Protein AF-A0A0U4CU16-F1 (afdb_monomer_lite)

Sequence (88 aa):
MNTSHFNHMPQSLNDNQRQDWLRRQRTAENTLAIQAMGGTEANEETLHHFQRYVTGEITLAQAIAQVREQMAQEHAAFRQYLNRSSLT

Structure (mmCIF, N/CA/C/O backbone):
data_AF-A0A0U4CU16-F1
#
_entry.id   AF-A0A0U4CU16-F1
#
loop_
_atom_site.group_PDB
_atom_site.id
_atom_site.type_symbol
_atom_site.label_atom_id
_atom_site.label_alt_id
_atom_site.label_comp_id
_atom_site.label_asym_id
_atom_site.label_entity_id
_atom_site.label_seq_id
_atom_site.pdbx_PDB_ins_code
_atom_site.Cartn_x
_atom_site.Cartn_y
_atom_site.Cartn_z
_atom_site.occupancy
_atom_site.B_iso_or_equiv
_atom_site.auth_seq_id
_atom_site.auth_comp_id
_atom_site.auth_asym_id
_atom_site.auth_atom_id
_atom_site.pdbx_PDB_model_num
ATOM 1 N N . MET A 1 1 ? -13.857 -15.760 -5.864 1.00 31.62 1 MET A N 1
ATOM 2 C CA . MET A 1 1 ? -13.652 -15.567 -4.412 1.00 31.62 1 MET A CA 1
ATOM 3 C C . MET A 1 1 ? -12.557 -14.528 -4.262 1.00 31.62 1 MET A C 1
ATOM 5 O O . MET A 1 1 ? -11.502 -14.735 -4.839 1.00 31.62 1 MET A O 1
ATOM 9 N N . ASN A 1 2 ? -12.833 -13.393 -3.615 1.00 42.53 2 ASN A N 1
ATOM 10 C CA . ASN A 1 2 ? -11.863 -12.306 -3.463 1.00 42.53 2 ASN A CA 1
ATOM 11 C C . ASN A 1 2 ? -10.869 -12.701 -2.360 1.00 42.53 2 ASN A C 1
ATOM 13 O O . ASN A 1 2 ? -11.169 -12.569 -1.175 1.00 42.53 2 ASN A O 1
ATOM 17 N N . THR A 1 3 ? -9.742 -13.300 -2.734 1.00 57.69 3 THR A N 1
ATOM 18 C CA . THR A 1 3 ? -8.648 -13.592 -1.805 1.00 57.69 3 THR A CA 1
ATOM 19 C C . THR A 1 3 ? -7.951 -12.277 -1.485 1.00 57.69 3 THR A C 1
ATOM 21 O O . THR A 1 3 ? -7.242 -11.739 -2.328 1.00 57.69 3 THR A O 1
ATOM 24 N N . SER A 1 4 ? -8.200 -11.729 -0.293 1.00 68.88 4 SER A N 1
ATOM 25 C CA . SER A 1 4 ? -7.476 -10.556 0.209 1.00 68.88 4 SER A CA 1
ATOM 26 C C . SER A 1 4 ? -5.970 -10.809 0.126 1.00 68.88 4 SER A C 1
ATOM 28 O O . SER A 1 4 ? -5.491 -11.803 0.668 1.00 68.88 4 SER A O 1
ATOM 30 N N . HIS A 1 5 ? -5.231 -9.901 -0.515 1.00 82.44 5 HIS A N 1
ATOM 31 C CA . HIS A 1 5 ? -3.762 -9.935 -0.550 1.00 82.44 5 HIS A CA 1
ATOM 32 C C . HIS A 1 5 ? -3.130 -9.596 0.807 1.00 82.44 5 HIS A C 1
ATOM 34 O O . HIS A 1 5 ? -1.931 -9.777 0.998 1.00 82.44 5 HIS A O 1
ATOM 40 N N . PHE A 1 6 ? -3.933 -9.081 1.737 1.00 89.56 6 PHE A N 1
ATOM 41 C CA . PHE A 1 6 ? -3.489 -8.636 3.046 1.00 89.56 6 PHE A CA 1
ATOM 42 C C . PHE A 1 6 ? -3.731 -9.694 4.115 1.00 89.56 6 PHE A C 1
ATOM 44 O O . PHE A 1 6 ? -4.734 -10.417 4.085 1.00 89.56 6 PHE A O 1
ATOM 51 N N . ASN A 1 7 ? -2.836 -9.707 5.098 1.00 90.19 7 ASN A N 1
ATOM 52 C CA . ASN A 1 7 ? -2.951 -10.500 6.310 1.00 90.19 7 ASN A CA 1
ATOM 53 C C . ASN A 1 7 ? -4.279 -10.230 7.023 1.00 90.19 7 ASN A C 1
ATOM 55 O O . ASN A 1 7 ? -4.843 -9.134 6.966 1.00 90.19 7 ASN A O 1
ATOM 59 N N . HIS A 1 8 ? -4.752 -11.235 7.755 1.00 89.12 8 HIS A N 1
ATOM 60 C CA . HIS A 1 8 ? -5.983 -11.121 8.520 1.00 89.12 8 HIS A CA 1
ATOM 61 C C . HIS A 1 8 ? -5.898 -10.028 9.591 1.00 89.12 8 HIS A C 1
ATOM 63 O O . HIS A 1 8 ? -4.885 -9.869 10.274 1.00 89.12 8 HIS A O 1
ATOM 69 N N . MET A 1 9 ? -7.010 -9.308 9.759 1.00 92.00 9 MET A N 1
ATOM 70 C CA . MET A 1 9 ? -7.174 -8.325 10.823 1.00 92.00 9 MET A CA 1
ATOM 71 C C . MET A 1 9 ? -6.985 -8.990 12.200 1.00 92.00 9 MET A C 1
ATOM 73 O O . MET A 1 9 ? -7.639 -10.003 12.472 1.00 92.00 9 MET A O 1
ATOM 77 N N . PRO A 1 10 ? -6.145 -8.434 13.092 1.00 92.31 10 PRO A N 1
ATOM 78 C CA . PRO A 1 10 ? -5.974 -8.969 14.437 1.00 92.31 10 PRO A CA 1
ATOM 79 C C . PRO A 1 10 ? -7.284 -8.931 15.236 1.00 92.31 10 PRO A C 1
ATOM 81 O O . PRO A 1 10 ? -8.007 -7.934 15.230 1.00 92.31 10 PRO A O 1
ATOM 84 N N . GLN A 1 11 ? -7.579 -10.000 15.979 1.00 91.19 11 GLN A N 1
ATOM 85 C CA . GLN A 1 11 ? -8.805 -10.086 16.788 1.00 91.19 11 GLN A CA 1
ATOM 86 C C . GLN A 1 11 ? -8.796 -9.153 18.009 1.00 91.19 11 GLN A C 1
ATOM 88 O O . GLN A 1 11 ? -9.859 -8.792 18.509 1.00 91.19 11 GLN A O 1
ATOM 93 N N . SER A 1 12 ? -7.608 -8.751 18.470 1.00 93.81 12 SER A N 1
ATOM 94 C CA . SER A 1 12 ? -7.399 -7.903 19.649 1.00 93.81 12 SER A CA 1
ATOM 95 C C . SER A 1 12 ? -7.695 -6.417 19.426 1.00 93.81 12 SER A C 1
ATOM 97 O O . SER A 1 12 ? -7.625 -5.640 20.377 1.00 93.81 12 SER A O 1
ATOM 99 N N . LEU A 1 13 ? -8.008 -6.001 18.194 1.00 92.00 13 LEU A N 1
ATOM 100 C CA . LEU A 1 13 ? -8.330 -4.608 17.893 1.00 92.00 13 LEU A CA 1
ATOM 101 C C . LEU A 1 13 ? -9.667 -4.198 18.523 1.00 92.00 13 LEU A C 1
ATOM 103 O O . LEU A 1 13 ? -10.655 -4.933 18.452 1.00 92.00 13 LEU A O 1
ATOM 107 N N . ASN A 1 14 ? -9.714 -2.988 19.081 1.00 95.25 14 ASN A N 1
ATOM 108 C CA . ASN A 1 14 ? -10.975 -2.363 19.478 1.00 95.25 14 ASN A CA 1
ATOM 109 C C . ASN A 1 14 ? -11.779 -1.900 18.250 1.00 95.25 14 ASN A C 1
ATOM 111 O O . ASN A 1 14 ? -11.287 -1.914 17.122 1.00 95.25 14 ASN A O 1
ATOM 115 N N . ASP A 1 15 ? -13.021 -1.465 18.455 1.00 95.38 15 ASP A N 1
ATOM 116 C CA . ASP A 1 15 ? -13.926 -1.162 17.341 1.00 95.38 15 ASP A CA 1
ATOM 117 C C . ASP A 1 15 ? -13.431 -0.019 16.449 1.00 95.38 15 ASP A C 1
ATOM 119 O O . ASP A 1 15 ? -13.500 -0.135 15.226 1.00 95.38 15 ASP A O 1
ATOM 123 N N . ASN A 1 16 ? -12.837 1.031 17.022 1.00 95.06 16 ASN A N 1
ATOM 124 C CA . ASN A 1 16 ? -12.256 2.125 16.238 1.00 95.06 16 ASN A CA 1
ATOM 125 C C . ASN A 1 16 ? -11.071 1.639 15.393 1.00 95.06 16 ASN A C 1
ATOM 127 O O . ASN A 1 16 ? -10.986 1.936 14.203 1.00 95.06 16 ASN A O 1
ATOM 131 N N . GLN A 1 17 ? -10.188 0.833 15.982 1.00 94.25 17 GLN A N 1
ATOM 132 C CA . GLN A 1 17 ? -9.048 0.243 15.280 1.00 94.25 17 GLN A CA 1
ATOM 133 C C . GLN A 1 17 ? -9.491 -0.720 14.173 1.00 94.25 17 GLN A C 1
ATOM 135 O O . GLN A 1 17 ? -8.883 -0.741 13.104 1.00 94.25 17 GLN A O 1
ATOM 140 N N . ARG A 1 18 ? -10.567 -1.485 14.393 1.00 94.94 18 ARG A N 1
ATOM 141 C CA . ARG A 1 18 ? -11.163 -2.353 13.369 1.00 94.94 18 ARG A CA 1
ATOM 142 C C . ARG A 1 18 ? -11.716 -1.548 12.197 1.00 94.94 18 ARG A C 1
ATOM 144 O O . ARG A 1 18 ? -11.454 -1.896 11.048 1.00 94.94 18 ARG A O 1
ATOM 151 N N . GLN A 1 19 ? -12.444 -0.464 12.466 1.00 95.56 19 GLN A N 1
ATOM 152 C CA . GLN A 1 19 ? -12.950 0.419 11.409 1.00 95.56 19 GLN A CA 1
ATOM 153 C C . GLN A 1 19 ? -11.804 1.040 10.601 1.00 95.56 19 GLN A C 1
ATOM 155 O O . GLN A 1 19 ? -11.845 1.050 9.369 1.00 95.56 19 GLN A O 1
ATOM 160 N N . ASP A 1 20 ? -10.749 1.492 11.280 1.00 95.62 20 ASP A N 1
ATOM 161 C CA . ASP A 1 20 ? -9.562 2.033 10.623 1.00 95.62 20 ASP A CA 1
ATOM 162 C C . ASP A 1 20 ? -8.840 0.997 9.764 1.00 95.62 20 ASP A C 1
ATOM 164 O O . ASP A 1 20 ? -8.484 1.303 8.623 1.00 95.62 20 ASP A O 1
ATOM 168 N N . TRP A 1 21 ? -8.670 -0.226 10.269 1.00 95.94 21 TRP A N 1
ATOM 169 C CA . TRP A 1 21 ? -8.087 -1.334 9.518 1.00 95.94 21 TRP A CA 1
ATOM 170 C C . TRP A 1 21 ? -8.880 -1.618 8.242 1.00 95.94 21 TRP A C 1
ATOM 172 O O . TRP A 1 21 ? -8.315 -1.599 7.151 1.00 95.94 21 TRP A O 1
ATOM 182 N N . LEU A 1 22 ? -10.197 -1.823 8.355 1.00 95.50 22 LEU A N 1
ATOM 183 C CA . LEU A 1 22 ? -11.064 -2.134 7.213 1.00 95.50 22 LEU A CA 1
ATOM 184 C C . LEU A 1 22 ? -11.052 -1.015 6.168 1.00 95.50 22 LEU A C 1
ATOM 186 O O . LEU A 1 22 ? -11.015 -1.280 4.964 1.00 95.50 22 LEU A O 1
ATOM 190 N N . ARG A 1 23 ? -11.045 0.245 6.617 1.00 96.56 23 ARG A N 1
ATOM 191 C CA . ARG A 1 23 ? -10.926 1.405 5.730 1.00 96.56 23 ARG A CA 1
ATOM 192 C C . ARG A 1 23 ? -9.599 1.389 4.973 1.00 96.56 23 ARG A C 1
ATOM 194 O O . ARG A 1 23 ? -9.599 1.588 3.761 1.00 96.56 23 ARG A O 1
ATOM 201 N N . ARG A 1 24 ? -8.479 1.158 5.662 1.00 97.38 24 ARG A N 1
ATOM 202 C CA . ARG A 1 24 ? -7.146 1.115 5.036 1.00 97.38 24 ARG A CA 1
ATOM 203 C C . ARG A 1 24 ? -7.009 -0.069 4.088 1.00 97.38 24 ARG A C 1
ATOM 205 O O . ARG A 1 24 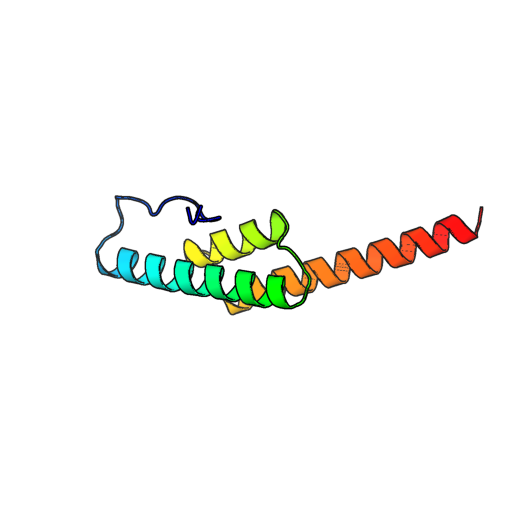? -6.523 0.120 2.979 1.00 97.38 24 ARG A O 1
ATOM 212 N N . GLN A 1 25 ? -7.506 -1.243 4.475 1.00 96.75 25 GLN A N 1
ATOM 213 C CA . GLN A 1 25 ? -7.537 -2.430 3.623 1.00 96.75 25 GLN A CA 1
ATOM 214 C C . GLN A 1 25 ? -8.272 -2.147 2.313 1.00 96.75 25 GLN A C 1
ATOM 216 O O . GLN A 1 25 ? -7.695 -2.319 1.245 1.00 96.75 25 GLN A O 1
ATOM 221 N N . ARG A 1 26 ? -9.494 -1.607 2.378 1.00 96.12 26 ARG A N 1
ATOM 222 C CA . ARG A 1 26 ? -10.265 -1.259 1.175 1.00 96.12 26 ARG A CA 1
ATOM 223 C C . ARG A 1 26 ? -9.543 -0.239 0.292 1.00 96.12 26 ARG A C 1
ATOM 225 O O . ARG A 1 26 ? -9.547 -0.363 -0.928 1.00 96.12 26 ARG A O 1
ATOM 232 N N . THR A 1 27 ? -8.919 0.775 0.892 1.00 97.06 27 THR A N 1
ATOM 233 C CA . THR A 1 27 ? -8.132 1.767 0.144 1.00 97.06 27 THR A CA 1
ATOM 234 C C . THR A 1 27 ? -6.934 1.129 -0.558 1.00 97.06 27 THR A C 1
ATOM 236 O O . THR A 1 27 ? -6.663 1.451 -1.715 1.00 97.06 27 THR A O 1
ATOM 239 N N . ALA A 1 28 ? -6.232 0.216 0.113 1.00 96.38 28 ALA A N 1
ATOM 240 C CA . ALA A 1 28 ? -5.106 -0.507 -0.461 1.00 96.38 28 ALA A CA 1
ATOM 241 C C . ALA A 1 28 ? -5.549 -1.413 -1.623 1.00 96.38 28 ALA A C 1
ATOM 243 O O . ALA A 1 28 ? -4.987 -1.314 -2.708 1.00 96.38 28 ALA A O 1
ATOM 244 N N . GLU A 1 29 ? -6.614 -2.203 -1.444 1.00 95.25 29 GLU A N 1
ATOM 245 C CA . GLU A 1 29 ? -7.202 -3.045 -2.500 1.00 95.25 29 GLU A CA 1
ATOM 246 C C . GLU A 1 29 ? -7.600 -2.217 -3.730 1.00 95.25 29 GLU A C 1
ATOM 248 O O . GLU A 1 29 ? -7.229 -2.555 -4.853 1.00 95.25 29 GLU A O 1
ATOM 253 N N . ASN A 1 30 ? -8.278 -1.083 -3.526 1.00 94.94 30 ASN A N 1
ATOM 254 C CA . ASN A 1 30 ? -8.653 -0.183 -4.617 1.00 94.94 30 ASN A CA 1
ATOM 255 C C . ASN A 1 30 ? -7.429 0.391 -5.343 1.00 94.94 30 ASN A C 1
ATOM 257 O O . ASN A 1 30 ? -7.439 0.521 -6.565 1.00 94.94 30 ASN A O 1
ATOM 261 N N . THR A 1 31 ? -6.373 0.738 -4.604 1.00 93.81 31 THR A N 1
ATOM 262 C CA . THR A 1 31 ? -5.144 1.297 -5.187 1.00 93.81 31 THR A CA 1
ATOM 263 C C . THR A 1 31 ? -4.439 0.260 -6.061 1.00 93.81 31 THR A C 1
ATOM 265 O O . THR A 1 31 ? -4.063 0.568 -7.191 1.00 93.81 31 THR A O 1
ATOM 268 N N . LEU A 1 32 ? -4.331 -0.982 -5.579 1.00 92.88 32 LEU A N 1
ATOM 269 C CA . LEU A 1 32 ? -3.761 -2.100 -6.333 1.00 92.88 32 LEU A CA 1
ATOM 270 C C . LEU A 1 32 ? -4.597 -2.441 -7.573 1.00 92.88 32 LEU A C 1
ATOM 272 O O . LEU A 1 32 ? -4.038 -2.665 -8.643 1.00 92.88 32 LEU A O 1
ATOM 276 N N . ALA A 1 33 ? -5.928 -2.410 -7.466 1.00 92.50 33 ALA A N 1
ATOM 277 C CA . ALA A 1 33 ? -6.810 -2.619 -8.612 1.00 92.50 33 ALA A CA 1
ATOM 278 C C . ALA A 1 33 ? -6.625 -1.534 -9.688 1.00 92.50 33 ALA A C 1
ATOM 280 O O . ALA A 1 33 ? -6.564 -1.847 -10.876 1.00 92.50 33 ALA A O 1
ATOM 281 N N . ILE A 1 34 ? -6.481 -0.263 -9.290 1.00 91.75 34 ILE A N 1
ATOM 282 C CA . ILE A 1 34 ? -6.187 0.839 -10.220 1.00 91.75 34 ILE A CA 1
ATOM 283 C C . ILE A 1 34 ? -4.831 0.640 -10.901 1.00 91.75 34 ILE A C 1
ATOM 285 O O . ILE A 1 34 ? -4.728 0.826 -12.112 1.00 91.75 34 ILE A O 1
ATOM 289 N N . GLN A 1 35 ? -3.806 0.233 -10.151 1.00 89.56 35 GLN A N 1
ATOM 290 C CA . GLN A 1 35 ? -2.488 -0.073 -10.705 1.00 89.56 35 GLN A CA 1
ATOM 291 C C . GLN A 1 35 ? -2.556 -1.213 -11.736 1.00 89.56 35 GLN A C 1
ATOM 293 O O . GLN A 1 35 ? -2.018 -1.074 -12.835 1.00 89.56 35 GLN A O 1
ATOM 298 N N . ALA A 1 36 ? -3.287 -2.288 -11.422 1.00 90.62 36 ALA A N 1
ATOM 299 C CA . ALA A 1 36 ? -3.479 -3.426 -12.318 1.00 90.62 36 ALA A CA 1
ATOM 300 C C . ALA A 1 36 ? -4.215 -3.034 -13.611 1.00 90.62 36 ALA A C 1
ATOM 302 O O . ALA A 1 36 ? -3.823 -3.464 -14.694 1.00 90.62 36 ALA A O 1
ATOM 303 N N . MET A 1 37 ? -5.222 -2.152 -13.535 1.00 91.19 37 MET A N 1
ATOM 304 C CA . MET A 1 37 ? -5.870 -1.585 -14.730 1.00 91.19 37 MET A CA 1
ATOM 305 C C . MET A 1 37 ? -4.898 -0.783 -15.610 1.00 91.19 37 MET A C 1
ATOM 307 O O . MET A 1 37 ? -5.108 -0.682 -16.816 1.00 91.19 37 MET A O 1
ATOM 311 N N . GLY A 1 38 ? -3.832 -0.230 -15.025 1.00 86.62 38 GLY A N 1
ATOM 312 C CA . GLY A 1 38 ? -2.736 0.426 -15.741 1.00 86.62 38 GLY A CA 1
ATOM 313 C C . GLY A 1 38 ? -1.747 -0.534 -16.412 1.00 86.62 38 GLY A C 1
ATOM 314 O O . GLY A 1 38 ? -0.801 -0.067 -17.040 1.00 86.62 38 GLY A O 1
ATOM 315 N N . GLY A 1 39 ? -1.953 -1.851 -16.295 1.00 85.56 39 GLY A N 1
ATOM 316 C CA . GLY A 1 39 ? -1.105 -2.883 -16.896 1.00 85.56 39 GLY A CA 1
ATOM 317 C C . GLY A 1 39 ? 0.074 -3.325 -16.031 1.00 85.56 39 GLY A C 1
ATOM 318 O O . GLY A 1 39 ? 0.891 -4.118 -16.493 1.00 85.56 39 GLY A O 1
ATOM 319 N N . THR A 1 40 ? 0.162 -2.850 -14.787 1.00 85.44 40 THR A N 1
ATOM 320 C CA . THR A 1 40 ? 1.224 -3.246 -13.860 1.00 85.44 40 THR A CA 1
ATOM 321 C C . THR A 1 40 ? 0.636 -4.039 -12.705 1.00 85.44 40 THR A C 1
ATOM 323 O O . THR A 1 40 ? -0.032 -3.486 -11.832 1.00 85.44 40 THR A O 1
ATOM 326 N N . GLU A 1 41 ? 0.912 -5.338 -12.665 1.00 87.62 41 GLU A N 1
ATOM 327 C CA . GLU A 1 41 ? 0.571 -6.157 -11.503 1.00 87.62 41 GLU A CA 1
ATOM 328 C C . GLU A 1 41 ? 1.436 -5.787 -10.292 1.00 87.62 41 GLU A C 1
ATOM 330 O O . GLU A 1 41 ? 2.563 -5.304 -10.417 1.00 87.62 41 GLU A O 1
ATOM 335 N N . ALA A 1 42 ? 0.885 -5.982 -9.098 1.00 88.69 42 ALA A N 1
ATOM 336 C CA . ALA A 1 42 ? 1.606 -5.734 -7.861 1.00 88.69 42 ALA A CA 1
ATOM 337 C C . ALA A 1 42 ? 2.502 -6.927 -7.521 1.00 88.69 42 ALA A C 1
ATOM 339 O O . ALA A 1 42 ? 2.021 -8.051 -7.385 1.00 88.69 42 ALA A O 1
ATOM 340 N N . ASN A 1 43 ? 3.796 -6.667 -7.351 1.00 91.44 43 ASN A N 1
ATOM 341 C CA . ASN A 1 43 ? 4.752 -7.655 -6.862 1.00 91.44 43 ASN A CA 1
ATOM 342 C C . ASN A 1 43 ? 4.733 -7.749 -5.322 1.00 91.44 43 ASN A C 1
ATOM 344 O O . ASN A 1 43 ? 4.050 -6.983 -4.637 1.00 91.44 43 ASN A O 1
ATOM 348 N N . GLU A 1 44 ? 5.493 -8.695 -4.769 1.00 91.62 44 GLU A N 1
ATOM 349 C CA . GLU A 1 44 ? 5.525 -8.966 -3.325 1.00 91.62 44 GLU A CA 1
ATOM 350 C C . GLU A 1 44 ? 5.951 -7.749 -2.490 1.00 91.62 44 GLU A C 1
ATOM 352 O O . GLU A 1 44 ? 5.353 -7.482 -1.447 1.00 91.62 44 GLU A O 1
ATOM 357 N N . GLU A 1 45 ? 6.928 -6.970 -2.958 1.00 92.94 45 GLU A N 1
ATOM 358 C CA . GLU A 1 45 ? 7.379 -5.754 -2.268 1.00 92.94 45 GLU A CA 1
ATOM 359 C C . GLU A 1 45 ? 6.286 -4.679 -2.249 1.00 92.94 45 GLU A C 1
ATOM 361 O O . GLU A 1 45 ? 5.996 -4.097 -1.200 1.00 92.94 45 GLU A O 1
ATOM 366 N N . THR A 1 46 ? 5.582 -4.487 -3.368 1.00 93.94 46 THR A N 1
ATOM 367 C CA . THR A 1 46 ? 4.418 -3.595 -3.433 1.00 93.94 46 THR A CA 1
ATOM 368 C C . THR A 1 46 ? 3.361 -4.015 -2.410 1.00 93.94 46 THR A C 1
ATOM 370 O O . THR A 1 46 ? 2.895 -3.190 -1.616 1.00 93.94 46 THR A O 1
ATOM 373 N N . LEU A 1 47 ? 3.011 -5.306 -2.372 1.00 95.50 47 LEU A N 1
ATOM 374 C CA . LEU A 1 47 ? 2.056 -5.843 -1.400 1.00 95.50 47 LEU A CA 1
ATOM 375 C C . LEU A 1 47 ? 2.537 -5.640 0.043 1.00 95.50 47 LEU A C 1
ATOM 377 O O . LEU A 1 47 ? 1.736 -5.283 0.909 1.00 95.50 47 LEU A O 1
ATOM 381 N N . HIS A 1 48 ? 3.838 -5.782 0.300 1.00 95.69 48 HIS A N 1
ATOM 382 C CA . HIS A 1 48 ? 4.437 -5.541 1.609 1.00 95.69 48 HIS A CA 1
ATOM 383 C C . HIS A 1 48 ? 4.285 -4.079 2.064 1.00 95.69 48 HIS A C 1
ATOM 385 O O . HIS A 1 48 ? 3.858 -3.824 3.194 1.00 95.69 48 HIS A O 1
ATOM 391 N N . HIS A 1 49 ? 4.550 -3.100 1.195 1.00 96.69 49 HIS A N 1
ATOM 392 C CA . HIS A 1 49 ? 4.355 -1.682 1.522 1.00 96.69 49 HIS A CA 1
ATOM 393 C C . HIS A 1 49 ? 2.894 -1.364 1.853 1.00 96.69 49 HIS A C 1
ATOM 395 O O . HIS A 1 49 ? 2.602 -0.690 2.847 1.00 96.69 49 HIS A O 1
ATOM 401 N N . PHE A 1 50 ? 1.952 -1.899 1.075 1.00 97.25 50 PHE A N 1
ATOM 402 C CA . PHE A 1 50 ? 0.533 -1.720 1.367 1.00 97.25 50 PHE A CA 1
ATOM 403 C C . PHE A 1 50 ? 0.091 -2.467 2.629 1.00 97.25 50 PHE A C 1
ATOM 405 O O . PHE A 1 50 ? -0.730 -1.939 3.376 1.00 97.25 50 PHE A O 1
ATOM 412 N N . GLN A 1 51 ? 0.679 -3.622 2.950 1.00 96.94 51 GLN A N 1
ATOM 413 C CA . GLN A 1 51 ? 0.432 -4.317 4.214 1.00 96.94 51 GLN A CA 1
ATOM 414 C C . GLN A 1 51 ? 0.832 -3.458 5.424 1.00 96.94 51 GLN A C 1
ATOM 416 O O . GLN A 1 51 ? 0.069 -3.388 6.391 1.00 96.94 51 GLN A O 1
ATOM 421 N N . ARG A 1 52 ? 1.977 -2.764 5.362 1.00 97.38 52 ARG A N 1
ATOM 422 C CA . ARG A 1 52 ? 2.429 -1.820 6.406 1.00 97.38 52 ARG A CA 1
ATOM 423 C C . ARG A 1 52 ? 1.497 -0.616 6.545 1.00 97.38 52 ARG A C 1
ATOM 425 O O . ARG A 1 52 ? 1.286 -0.099 7.641 1.00 97.38 52 ARG A O 1
ATOM 432 N N . TYR A 1 53 ? 0.897 -0.171 5.443 1.00 97.88 53 TYR A N 1
ATOM 433 C CA . TYR A 1 53 ? -0.157 0.841 5.491 1.00 97.88 53 TYR A CA 1
ATOM 434 C C . TYR A 1 53 ? -1.427 0.310 6.169 1.00 97.88 53 TYR A C 1
ATOM 436 O O . TYR A 1 53 ? -1.970 0.977 7.051 1.00 97.88 53 TYR A O 1
ATOM 444 N N . VAL A 1 54 ? -1.884 -0.896 5.815 1.00 97.12 54 VAL A N 1
ATOM 445 C CA . VAL A 1 54 ? -3.082 -1.519 6.406 1.00 97.12 54 VAL A CA 1
ATOM 446 C C . VAL A 1 54 ? -2.935 -1.686 7.919 1.00 97.12 54 VAL A C 1
ATOM 448 O O . VAL A 1 54 ? -3.845 -1.317 8.664 1.00 97.12 54 VAL A O 1
ATOM 451 N N . THR A 1 55 ? -1.766 -2.133 8.386 1.00 95.75 55 THR A N 1
ATOM 452 C CA . THR A 1 55 ? -1.461 -2.264 9.822 1.00 95.75 55 THR A CA 1
ATOM 453 C C . THR A 1 55 ? -1.305 -0.924 10.535 1.00 95.75 55 THR A C 1
ATOM 455 O O . THR A 1 55 ? -1.359 -0.875 11.762 1.00 95.75 55 THR A O 1
ATOM 458 N N . GLY A 1 56 ? -1.159 0.176 9.794 1.00 94.94 56 GLY A N 1
ATOM 459 C CA . GLY A 1 56 ? -0.955 1.509 10.351 1.00 94.94 56 GLY A CA 1
ATOM 460 C C . GLY A 1 56 ? 0.472 1.845 10.731 1.00 94.94 56 GLY A C 1
ATOM 461 O O . GLY A 1 56 ? 0.675 2.846 11.410 1.00 94.94 56 GLY A O 1
ATOM 462 N N . GLU A 1 57 ? 1.437 1.034 10.310 1.00 97.00 57 GLU A N 1
ATOM 463 C CA . GLU A 1 57 ? 2.855 1.310 10.519 1.00 97.00 57 GLU A CA 1
ATOM 464 C C . GLU A 1 57 ? 3.310 2.527 9.703 1.00 97.00 57 GLU A C 1
ATOM 466 O O . GLU A 1 57 ? 4.124 3.324 10.164 1.00 97.00 57 GLU A O 1
ATOM 471 N N . ILE A 1 58 ? 2.749 2.694 8.501 1.00 97.69 58 ILE A N 1
ATOM 472 C CA . ILE A 1 58 ? 3.024 3.830 7.618 1.00 97.69 58 ILE A CA 1
ATOM 473 C C . ILE A 1 58 ? 1.736 4.459 7.085 1.00 97.69 58 ILE A C 1
ATOM 475 O O . ILE A 1 58 ? 0.655 3.871 7.097 1.00 97.69 58 ILE A O 1
ATOM 479 N N . THR A 1 59 ? 1.854 5.684 6.584 1.00 97.75 59 THR A N 1
ATOM 480 C CA . THR A 1 59 ? 0.771 6.379 5.879 1.00 97.75 59 THR A CA 1
ATOM 481 C C . THR A 1 59 ? 0.626 5.885 4.437 1.00 97.75 59 THR A C 1
ATOM 483 O O . THR A 1 59 ? 1.567 5.357 3.846 1.00 97.75 59 THR A O 1
ATOM 486 N N . LEU A 1 60 ? -0.539 6.129 3.823 1.00 96.19 60 LEU A N 1
ATOM 487 C CA . LEU A 1 60 ? -0.764 5.811 2.407 1.00 96.19 60 LEU A CA 1
ATOM 488 C C . LEU A 1 60 ? 0.250 6.517 1.494 1.00 96.19 60 LEU A C 1
ATOM 490 O O . LEU A 1 60 ? 0.762 5.917 0.555 1.00 96.19 60 LEU A O 1
ATOM 494 N N . ALA A 1 61 ? 0.559 7.785 1.784 1.00 96.69 61 ALA A N 1
ATOM 495 C CA . ALA A 1 61 ? 1.518 8.565 1.007 1.00 96.69 61 ALA A CA 1
ATOM 496 C C . ALA A 1 61 ? 2.922 7.944 1.046 1.00 96.69 61 ALA A C 1
ATOM 498 O O . ALA A 1 61 ? 3.587 7.880 0.015 1.00 96.69 61 ALA A O 1
ATOM 499 N N . GLN A 1 62 ? 3.345 7.440 2.210 1.00 97.75 62 GLN A N 1
ATOM 500 C CA . GLN A 1 62 ? 4.615 6.726 2.351 1.00 97.75 62 GLN A CA 1
ATOM 501 C C . GLN A 1 62 ? 4.606 5.400 1.586 1.00 97.75 62 GLN A C 1
ATOM 503 O O . GLN A 1 62 ? 5.565 5.129 0.874 1.00 97.75 62 GLN A O 1
ATOM 508 N N . ALA A 1 63 ? 3.523 4.618 1.660 1.00 96.75 63 ALA A N 1
ATOM 509 C CA . ALA A 1 63 ? 3.408 3.376 0.891 1.00 96.75 63 ALA A CA 1
ATOM 510 C C . ALA A 1 63 ? 3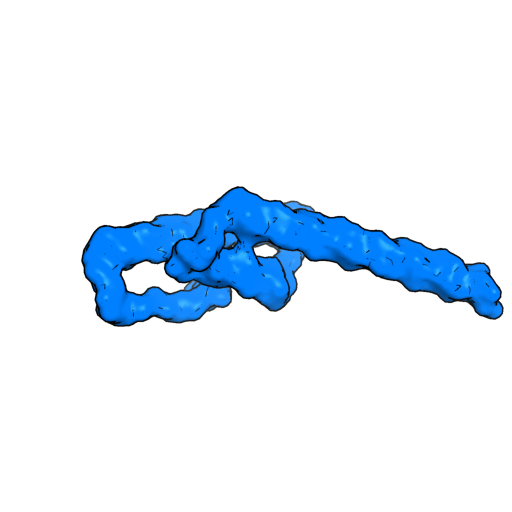.526 3.636 -0.623 1.00 96.75 63 ALA A C 1
ATOM 512 O O . ALA A 1 63 ? 4.332 3.004 -1.298 1.00 96.75 63 ALA A O 1
ATOM 513 N N . ILE A 1 64 ? 2.798 4.629 -1.148 1.00 94.75 64 ILE A N 1
ATOM 514 C CA . ILE A 1 64 ? 2.855 5.007 -2.570 1.00 94.75 64 ILE A CA 1
ATOM 515 C C . ILE A 1 64 ? 4.248 5.516 -2.964 1.00 94.75 64 ILE A C 1
ATOM 517 O O . ILE A 1 64 ? 4.730 5.200 -4.051 1.00 94.75 64 ILE A O 1
ATOM 521 N N . ALA A 1 65 ? 4.896 6.315 -2.113 1.00 95.31 65 ALA A N 1
ATOM 522 C CA . ALA A 1 65 ? 6.242 6.815 -2.381 1.00 95.31 65 ALA A CA 1
ATOM 523 C C . ALA A 1 65 ? 7.259 5.670 -2.499 1.00 95.31 65 ALA A C 1
ATOM 525 O O . ALA A 1 65 ? 8.044 5.670 -3.442 1.00 95.31 65 ALA A O 1
ATOM 526 N N . GLN A 1 66 ? 7.188 4.677 -1.607 1.00 94.81 66 GLN A N 1
ATOM 527 C CA . GLN A 1 66 ? 8.077 3.511 -1.627 1.00 94.81 66 GLN A CA 1
ATOM 528 C C . GLN A 1 66 ? 7.883 2.661 -2.888 1.00 94.81 66 GLN A C 1
ATOM 530 O O . GLN A 1 66 ? 8.860 2.327 -3.548 1.00 94.81 66 GLN A O 1
ATOM 535 N N . VAL A 1 67 ? 6.633 2.415 -3.296 1.00 92.56 67 VAL A N 1
ATOM 536 C CA . VAL A 1 67 ? 6.335 1.698 -4.551 1.00 92.56 67 VAL A CA 1
ATOM 537 C C . VAL A 1 67 ? 6.897 2.445 -5.767 1.00 92.56 67 VAL A C 1
ATOM 539 O O . VAL A 1 67 ? 7.498 1.845 -6.654 1.00 92.56 67 VAL A O 1
ATOM 542 N N . ARG A 1 68 ? 6.757 3.777 -5.814 1.00 91.25 68 ARG A N 1
ATOM 543 C CA . ARG A 1 68 ? 7.317 4.589 -6.910 1.00 91.25 68 ARG A CA 1
ATOM 544 C C . ARG A 1 68 ? 8.840 4.553 -6.944 1.00 91.25 68 ARG A C 1
ATOM 546 O O . ARG A 1 68 ? 9.420 4.495 -8.026 1.00 91.25 68 ARG A O 1
ATOM 553 N N . GLU A 1 69 ? 9.475 4.628 -5.780 1.00 91.94 69 GLU A N 1
ATOM 554 C CA . GLU A 1 69 ? 10.928 4.554 -5.656 1.00 91.94 69 GLU A CA 1
ATOM 555 C C . GLU A 1 69 ? 11.450 3.194 -6.129 1.00 91.94 69 GLU A C 1
ATOM 557 O O . GLU A 1 69 ? 12.369 3.153 -6.946 1.00 91.94 69 GLU A O 1
ATOM 562 N N . GLN A 1 70 ? 10.806 2.103 -5.711 1.00 88.81 70 GLN A N 1
ATOM 563 C CA . GLN A 1 70 ? 11.122 0.749 -6.158 1.00 88.81 70 GLN A CA 1
ATOM 564 C C . GLN A 1 70 ? 11.047 0.629 -7.687 1.00 88.81 70 GLN A C 1
ATOM 566 O O . GLN A 1 70 ? 12.020 0.233 -8.327 1.00 88.81 70 GLN A O 1
ATOM 571 N N . MET A 1 71 ? 9.936 1.054 -8.297 1.00 86.69 71 MET A N 1
ATOM 572 C CA . MET A 1 71 ? 9.788 1.021 -9.757 1.00 86.69 71 MET A CA 1
ATOM 573 C C . MET A 1 71 ? 10.888 1.825 -10.464 1.00 86.69 71 MET A C 1
ATOM 575 O O . MET A 1 71 ? 11.431 1.393 -11.481 1.00 86.69 71 MET A O 1
ATOM 579 N N . ALA A 1 72 ? 11.256 2.993 -9.931 1.00 88.44 72 ALA A N 1
ATOM 580 C CA . ALA A 1 72 ? 12.335 3.797 -10.496 1.00 88.44 72 ALA A CA 1
ATOM 581 C C . ALA A 1 72 ? 13.696 3.078 -10.421 1.00 88.44 72 ALA A C 1
ATOM 583 O O . ALA A 1 72 ? 14.470 3.135 -11.382 1.00 88.44 72 ALA A O 1
ATOM 584 N N . GLN A 1 73 ? 13.974 2.382 -9.315 1.00 87.81 73 GLN A N 1
ATOM 585 C CA . GLN A 1 73 ? 15.193 1.592 -9.131 1.00 87.81 73 GLN A CA 1
ATOM 586 C C . GLN A 1 73 ? 15.245 0.390 -10.085 1.00 87.81 73 GLN A C 1
ATOM 588 O O . GLN A 1 73 ? 16.264 0.194 -10.747 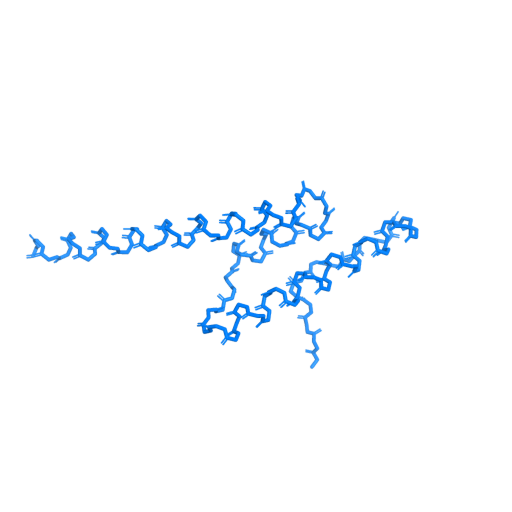1.00 87.81 73 GLN A O 1
ATOM 593 N N . GLU A 1 74 ? 14.149 -0.359 -10.234 1.00 85.06 74 GLU A N 1
ATOM 594 C CA . GLU A 1 74 ? 14.045 -1.487 -11.172 1.00 85.06 74 GLU A CA 1
ATOM 595 C C . GLU A 1 74 ? 14.282 -1.036 -12.623 1.00 85.06 74 GLU A C 1
ATOM 597 O O . GLU A 1 74 ? 15.089 -1.622 -13.351 1.00 85.06 74 GLU A O 1
ATOM 602 N N . HIS A 1 75 ? 13.658 0.075 -13.029 1.00 83.94 75 HIS A N 1
ATOM 603 C CA . HIS A 1 75 ? 13.872 0.668 -14.350 1.00 83.94 75 HIS A CA 1
ATOM 604 C C . HIS A 1 75 ? 15.324 1.122 -14.570 1.00 83.94 75 HIS A C 1
ATOM 606 O O . HIS A 1 75 ? 15.867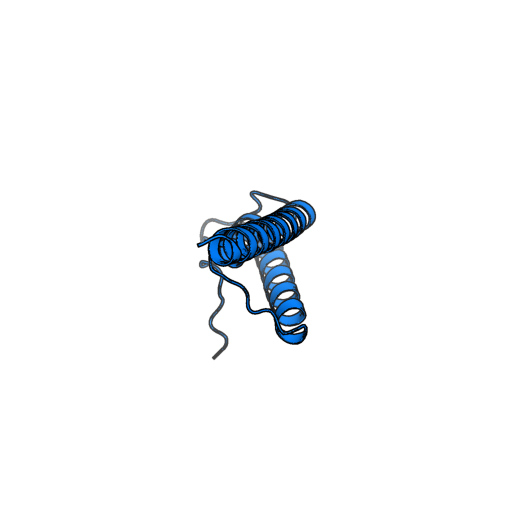 0.957 -15.669 1.00 83.94 75 HIS A O 1
ATOM 612 N N . ALA A 1 76 ? 15.965 1.710 -13.556 1.00 87.75 76 ALA A N 1
ATOM 613 C CA . ALA A 1 76 ? 17.361 2.133 -13.638 1.00 87.75 76 ALA A CA 1
ATOM 614 C C . ALA A 1 76 ? 18.316 0.931 -13.741 1.00 87.75 76 ALA A C 1
ATOM 616 O O . ALA A 1 76 ? 19.199 0.926 -14.604 1.00 87.75 76 ALA A O 1
ATOM 617 N N . ALA A 1 77 ? 18.109 -0.101 -12.919 1.00 85.81 77 ALA A N 1
ATOM 618 C CA . ALA A 1 77 ? 18.906 -1.324 -12.921 1.00 85.81 77 ALA A CA 1
ATOM 619 C C . ALA A 1 77 ? 18.798 -2.072 -14.259 1.00 85.81 77 ALA A C 1
ATOM 621 O O . ALA A 1 77 ? 19.814 -2.467 -14.837 1.00 85.81 77 ALA A O 1
ATOM 622 N N . PHE A 1 78 ? 17.587 -2.188 -14.811 1.00 83.94 78 PHE A N 1
ATOM 623 C CA . PHE A 1 78 ? 17.367 -2.816 -16.114 1.00 83.94 78 PHE A CA 1
ATOM 624 C C . PHE A 1 78 ? 18.107 -2.084 -17.244 1.00 83.94 78 PHE A C 1
ATOM 626 O O . PHE A 1 78 ? 18.775 -2.709 -18.070 1.00 83.94 78 PHE A O 1
ATOM 633 N N . ARG A 1 79 ? 18.069 -0.745 -17.252 1.00 85.56 79 ARG A N 1
ATOM 634 C CA . ARG A 1 79 ? 18.818 0.066 -18.228 1.00 85.56 79 ARG A CA 1
ATOM 635 C C . ARG A 1 79 ? 20.329 -0.146 -18.129 1.00 85.56 79 ARG A C 1
ATOM 637 O O . ARG A 1 79 ? 20.998 -0.240 -19.155 1.00 85.56 79 ARG A O 1
ATOM 644 N N . GLN A 1 80 ? 20.873 -0.232 -16.916 1.00 85.81 80 GLN A N 1
ATOM 645 C CA . GLN A 1 80 ? 22.299 -0.500 -16.713 1.00 85.81 80 GLN A CA 1
ATOM 646 C C . GLN A 1 80 ? 22.700 -1.893 -17.209 1.00 85.81 80 GLN A C 1
ATOM 648 O O . GLN A 1 80 ? 23.751 -2.029 -17.835 1.00 85.81 80 GLN A O 1
ATOM 653 N N . TYR A 1 81 ? 21.862 -2.908 -16.971 1.00 84.94 81 TYR A N 1
ATOM 654 C CA . TYR A 1 81 ? 22.088 -4.264 -17.470 1.00 84.94 81 TYR A CA 1
ATOM 655 C C . TYR A 1 81 ? 22.180 -4.294 -19.002 1.00 84.94 81 TYR A C 1
ATOM 657 O O . TYR A 1 81 ? 23.181 -4.766 -19.537 1.00 84.94 81 TYR A O 1
ATOM 665 N N . LEU A 1 82 ? 21.203 -3.705 -19.702 1.00 86.12 82 LEU A N 1
ATOM 666 C CA . LEU A 1 82 ? 21.200 -3.650 -21.170 1.00 86.12 82 LEU A CA 1
ATOM 667 C C . LEU A 1 82 ? 22.459 -2.978 -21.736 1.00 86.12 82 LEU A C 1
ATOM 669 O O . LEU A 1 82 ? 23.077 -3.508 -22.657 1.00 86.12 82 LEU A O 1
ATOM 673 N N . ASN A 1 83 ? 22.877 -1.854 -21.148 1.00 85.06 83 ASN A N 1
ATOM 674 C CA . ASN A 1 83 ? 24.073 -1.127 -21.584 1.00 85.06 83 ASN A CA 1
ATOM 675 C C . ASN A 1 83 ? 25.375 -1.909 -21.338 1.00 85.06 83 ASN A C 1
ATOM 677 O O . ASN A 1 83 ? 26.365 -1.702 -22.038 1.00 85.06 83 ASN A O 1
ATOM 681 N N . ARG A 1 84 ? 25.402 -2.793 -20.332 1.00 75.19 84 ARG A N 1
ATOM 682 C CA . ARG A 1 84 ? 26.567 -3.636 -20.032 1.00 75.19 84 ARG A CA 1
ATOM 683 C C . ARG A 1 84 ? 26.660 -4.829 -20.983 1.00 75.19 84 ARG A C 1
ATOM 685 O O . ARG A 1 84 ? 27.764 -5.186 -21.378 1.00 75.19 84 ARG A O 1
ATOM 692 N N . SER A 1 85 ? 25.526 -5.408 -21.369 1.00 66.00 85 SER A N 1
ATOM 693 C CA . SER A 1 85 ? 25.455 -6.531 -22.314 1.00 66.00 85 SER A CA 1
ATOM 694 C C . SER A 1 85 ? 25.751 -6.138 -23.765 1.00 66.00 85 SER A C 1
ATOM 696 O O . SER A 1 85 ? 26.113 -6.999 -24.553 1.00 66.00 85 SER A O 1
ATOM 698 N N . SER A 1 86 ? 25.637 -4.857 -24.132 1.00 62.47 86 SER A N 1
ATOM 699 C CA . SER A 1 86 ? 26.004 -4.356 -25.468 1.00 62.47 86 SER A CA 1
ATOM 700 C C . SER A 1 86 ? 27.508 -4.105 -25.667 1.00 62.47 86 SER A C 1
ATOM 702 O O . SER A 1 86 ? 27.912 -3.686 -26.748 1.00 62.47 86 SER A O 1
ATOM 704 N N . LEU A 1 87 ? 28.330 -4.294 -24.626 1.00 57.59 87 LEU A N 1
ATOM 705 C CA . LEU A 1 87 ? 29.783 -4.048 -24.635 1.00 57.59 87 LEU A CA 1
ATOM 706 C C . LEU A 1 87 ? 30.628 -5.337 -24.618 1.00 57.59 87 LEU A C 1
ATOM 708 O O . LEU A 1 87 ? 31.855 -5.253 -24.562 1.00 57.59 87 LEU A O 1
ATOM 712 N N . THR A 1 88 ? 29.987 -6.506 -24.654 1.00 50.31 88 THR A N 1
ATOM 713 C CA . THR A 1 88 ? 30.611 -7.837 -24.767 1.00 50.31 88 THR A CA 1
ATOM 714 C C . THR A 1 88 ? 30.171 -8.505 -26.052 1.00 50.31 88 THR A C 1
ATOM 716 O O . THR A 1 88 ? 31.041 -9.082 -26.735 1.00 50.31 88 THR A O 1
#

Organism: NCBI:txid1411621

Secondary structure (DSSP, 8-state):
----SSPPPPTT--HHHHHHHHHHHHHHHHHHHHHHHTT----HHHHHHHHHHHHTSS-HHHHHHHHHHHHHHHHHHHHHHHHHHTT-

pLDDT: mean 88.75, std 12.2, range [31.62, 97.88]

Radius of gyration: 16.62 Å; chains: 1; bounding box: 44×24×45 Å

Foldseek 3Di:
DPDQLEDDDDPPDDPVLVVLLVVLSVVLVVVQVVVVVVVDHDDPVLSVLSNCCSNVVDPPVRSVVVVVVVVVVVVVVVVVVVVVVVVD

InterPro domains:
  IPR033788 Antitoxin VbhA-like [cd11586] (23-69)
  IPR041535 Antitoxin VbhA [PF18495] (24-68)
  IPR043038 Antitoxin VbhA domain superfamily [G3DSA:1.10.8.1050] (17-75)

=== Feature glossary ===
Reading guide. The protein is described through the following features:

Foldseek 3Di. A 3Di character summarizes, for each residue, the relative orientation of the Cα frame of its nearest spatial neighbor. Because it encodes fold topology rather than chemistry, 3Di alignments detect remote structural similarity tha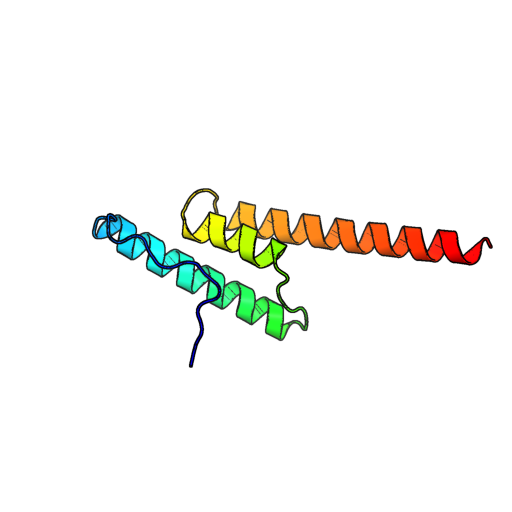t sequence alignment misses.

Contact-map, Ramachandran, and PAE plots. Plot images: a contact map (which residues are close in 3D, as an N×N binary image), a Ramachandran scatter (backbone torsion angles, revealing secondary-structure composition at a glance), and — for AlphaFold structures — a PAE heatmap (pairwise prediction confidence).

Radius of gyration, Cα contacts, bounding box. Radius of gyration (Rg) is the root-mean-square distance of Cα atoms from their centroid — a single number for overall size and compactness. A globular domain of N residues has Rg ≈ 2.2·N^0.38 Å; an extended or disordered chain has a much larger Rg. The Cα contact count is the number of residue pairs whose Cα atoms are within 8 Å and are more than four positions apart in sequence — a standard proxy for tertiary packing density. The bounding box is the smallest axis-aligned box enclosing all Cα atoms.

Secondary structure (8-state, DSSP). Eight-state secondary structure (DSSP): H is the canonical α-helix, G the tighter 3₁₀-helix, I the wider π-helix; E/B are β-structure, T and S are turns and bends, and '-' is everything else. DSSP derives these from the pattern of main-chain N–H···O=C hydrogen bonds, not from the sequence.

B-factor. B-factor (Debye–Waller factor) reflects atomic displacement in the crystal lattice. It is an experimental observable (units Å²), not a prediction; low values mean the atom is pinned down, high values mean it moves or is heterogeneous across the crystal.

pLDDT. pLDDT is the predicted lDDT-Cα score: AlphaFold's confidence that the local environment of each residue (all inter-atomic distances within 15 Å) is correctly placed. It is a per-residue number between 0 and 100, with higher meaning more reliable.

Nearest PDB structures. Nearest PDB neighbors are the top structural matches found by Foldseek when search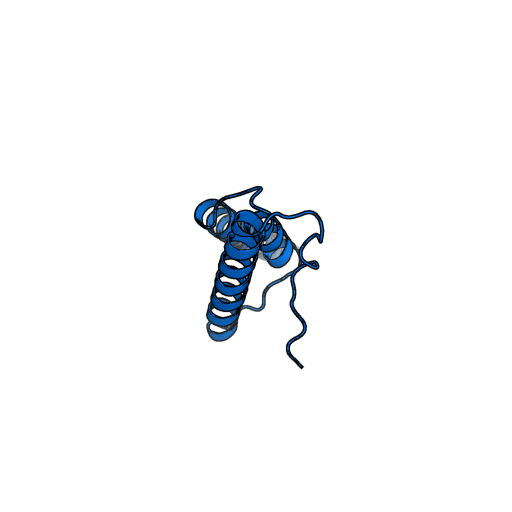ing this structure against the entire Protein Data Bank. Each hit reports a TM-score (0 to 1; >0.5 almost always implies the same fold) and an E-value. These are *structural* homologs — they may share no detectable sequence similarity.

Solvent-accessible surface area. Accessible surface area quantifies burial. A residue with SASA near zero is packed into the hydrophobic core; one with SASA >100 Å² sits on the surface. Computed here via the Shrake–Rupley numerical algorithm with a 1.4 Å probe.

Rendered structure images. Structure images are PyMOL renders from six orthogonal camera directions. Cartoon representation draws helices as coils and strands as arrows; sticks shows the backbone as bonds; surface shows the solvent-excluded envelope. Rainbow coloring maps sequence position to hue (blue→red, N→C); chain coloring assigns a distinct color per polypeptide.

Backbone torsions (φ/ψ). φ (phi) and ψ (psi) are the two rotatable backbone dihedrals per residue: φ is the C(i-1)–N–Cα–C torsion, ψ is the N–Cα–C–N(i+1) torsion, both in degrees on (−180°, 180°]. α-helical residues cluster near (−60°, −45°); β-strand residues near (−120°, +130°). A Ramachandran plot is simply a scatter of (φ, ψ) for every residue.

Predicted aligned error. Predicted Aligned Error (PAE) is an AlphaFold confidence matrix: entry (i, j) is the expected error in the position of residue j, in ångströms, when the prediction is superimposed on the true structure at residue i. Low PAE within a block of residues means that block is internally rigid and well-predicted; high PAE between two blocks means their relative placement is uncertain even if each block individually is confident.

mmCIF coordinates. Structure coordinates are given as an mmCIF _atom_site loop: one row per atom with element, residue name, chain id, sequence number, and x/y/z position in Å. Only the four main-chain atoms per residue are included here; side chains are omitted to keep the record compact.

InterPro / GO / CATH / organism. Database cross-references. InterPro integrates a dozen domain/family signature databases into unified entries with residue-range hits. GO terms attach function/process/location labels with evidence codes. CATH codes position the fold in a four-level structural taxonomy. Organism is the NCBI-taxonomy species name.

Secondary structure (3-state, P-SEA). SS3 is a coarse helix/strand/coil call (letters a/b/c) made by the P-SEA algorithm from inter-Cα distances and dihedrals. It is less detailed than DSSP but needs only Cα positions.

Sequence. Sequence gives the chain of amino acids in standard one-letter code (A=alanine, C=cysteine, …, Y=tyrosine), read N→C. It is the only feature that is directly encoded by the gene; all structural features are derived from the folded form of this sequence.